Protein AF-0000000074025144 (afdb_homodimer)

Secondary structure (DSSP, 8-state):
-PPP----EEEEEEE-HHHHHHHHHHHHHHT--HHHHHHHHHHTHHHHB-HHHHHHHHHHHHHHHHHHH-/-PPP----EEEEEEE-HHHHHHHHHHHHHHT--HHHHHHHHHHTHHHHB-HHHHHHHHHHHHHHHHHHH-

pLDDT: mean 95.77, std 7.07, range [56.94, 98.88]

Structure (mmCIF, N/CA/C/O backbone):
data_AF-0000000074025144-model_v1
#
loop_
_entity.id
_entity.type
_entity.pdbx_description
1 polymer 'Uncharacterized protein'
#
loop_
_atom_site.group_PDB
_atom_site.id
_atom_site.type_symbol
_atom_site.label_atom_id
_atom_site.label_alt_id
_atom_site.label_comp_id
_atom_site.label_asym_id
_atom_site.label_entity_id
_atom_site.label_seq_id
_atom_site.pdbx_PDB_ins_code
_atom_site.Cartn_x
_atom_site.Cartn_y
_atom_site.Cartn_z
_atom_site.occupancy
_atom_site.B_iso_or_equiv
_atom_site.auth_seq_id
_atom_site.auth_comp_id
_atom_site.auth_asym_id
_atom_site.auth_atom_id
_atom_site.pdbx_PDB_model_num
ATOM 1 N N . MET A 1 1 ? 5.297 -25.484 -3.057 1 56.94 1 MET A N 1
ATOM 2 C CA . MET A 1 1 ? 4.156 -25.234 -3.93 1 56.94 1 MET A CA 1
ATOM 3 C C . MET A 1 1 ? 3.691 -23.781 -3.797 1 56.94 1 MET A C 1
ATOM 5 O O . MET A 1 1 ? 3.76 -23.203 -2.713 1 56.94 1 MET A O 1
ATOM 9 N N . PRO A 1 2 ? 3.635 -23.062 -4.949 1 64.25 2 PRO A N 1
ATOM 10 C CA . PRO A 1 2 ? 3.217 -21.688 -4.746 1 64.25 2 PRO A CA 1
ATOM 11 C C . PRO A 1 2 ? 1.857 -21.562 -4.062 1 64.25 2 PRO A C 1
ATOM 13 O O . PRO A 1 2 ? 0.976 -22.406 -4.289 1 64.25 2 PRO A O 1
ATOM 16 N N . LYS A 1 3 ? 1.768 -20.938 -2.961 1 75.56 3 LYS A N 1
ATOM 17 C CA . LYS A 1 3 ? 0.503 -20.75 -2.254 1 75.56 3 LYS A CA 1
ATOM 18 C C . LYS A 1 3 ? -0.531 -20.078 -3.145 1 75.56 3 LYS A C 1
ATOM 20 O O . LYS A 1 3 ? -0.196 -19.172 -3.922 1 75.56 3 LYS A O 1
ATOM 25 N N . ARG A 1 4 ? -1.705 -20.625 -3.195 1 89.75 4 ARG A N 1
ATOM 26 C CA . ARG A 1 4 ? -2.795 -20.062 -3.984 1 89.75 4 ARG A CA 1
ATOM 27 C C . ARG A 1 4 ? -3.004 -18.578 -3.652 1 89.75 4 ARG A C 1
ATOM 29 O O . ARG A 1 4 ? -2.975 -18.188 -2.482 1 89.75 4 ARG A O 1
ATOM 36 N N . PHE A 1 5 ? -2.98 -17.781 -4.664 1 94.38 5 PHE A N 1
ATOM 37 C CA . PHE A 1 5 ? -3.258 -16.344 -4.539 1 94.38 5 PHE A CA 1
ATOM 38 C C . PHE A 1 5 ? -4.758 -16.094 -4.535 1 94.38 5 PHE A C 1
ATOM 40 O O . PHE A 1 5 ? -5.426 -16.25 -5.559 1 94.38 5 PHE A O 1
ATOM 47 N N . ARG A 1 6 ? -5.297 -15.789 -3.381 1 95.62 6 ARG A N 1
ATOM 48 C CA . ARG A 1 6 ? -6.711 -15.469 -3.219 1 95.62 6 ARG A CA 1
ATOM 49 C C . ARG A 1 6 ? -6.887 -14.156 -2.455 1 95.62 6 ARG A C 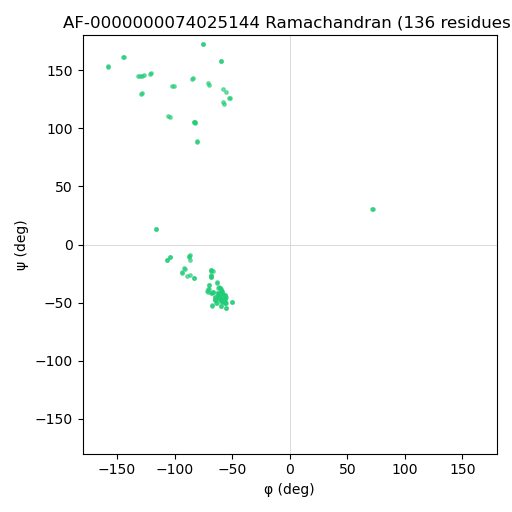1
ATOM 51 O O . ARG A 1 6 ? -6.211 -13.922 -1.452 1 95.62 6 ARG A O 1
ATOM 58 N N . LEU A 1 7 ? -7.641 -13.328 -2.982 1 97.25 7 LEU A N 1
ATOM 59 C CA . LEU A 1 7 ? -8.016 -12.109 -2.281 1 97.25 7 LEU A CA 1
ATOM 60 C C . LEU A 1 7 ? -9.133 -12.375 -1.279 1 97.25 7 LEU A C 1
ATOM 62 O O . LEU A 1 7 ? -10.305 -12.133 -1.576 1 97.25 7 LEU A O 1
ATOM 66 N N . THR A 1 8 ? -8.719 -12.742 -0.023 1 96.88 8 THR A N 1
ATOM 67 C CA . THR A 1 8 ? -9.648 -13.336 0.927 1 96.88 8 THR A CA 1
ATOM 68 C C . THR A 1 8 ? -10.258 -12.266 1.831 1 96.88 8 THR A C 1
ATOM 70 O O . THR A 1 8 ? -11.352 -12.445 2.369 1 96.88 8 THR A O 1
ATOM 73 N N . ARG A 1 9 ? -9.57 -11.297 1.938 1 97.81 9 ARG A N 1
ATOM 74 C CA . ARG A 1 9 ? -10.031 -10.258 2.854 1 97.81 9 ARG A CA 1
ATOM 75 C C . ARG A 1 9 ? -10.609 -9.07 2.09 1 97.81 9 ARG A C 1
ATOM 77 O O . ARG A 1 9 ? -9.875 -8.312 1.454 1 97.81 9 ARG A O 1
ATOM 84 N N . ARG A 1 10 ? -11.93 -8.945 2.203 1 98.19 10 ARG A N 1
ATOM 85 C CA . ARG A 1 10 ? -12.602 -7.789 1.611 1 98.19 10 ARG A CA 1
ATOM 86 C C . ARG A 1 10 ? -12.914 -6.734 2.668 1 98.19 10 ARG A C 1
ATOM 88 O O . ARG A 1 10 ? -13.312 -7.07 3.787 1 98.19 10 ARG A O 1
ATOM 95 N N . PHE A 1 11 ? -12.672 -5.484 2.359 1 97.56 11 PHE A N 1
ATOM 96 C CA . PHE A 1 11 ? -12.945 -4.406 3.307 1 97.56 11 PHE A CA 1
ATOM 97 C C . PHE A 1 11 ? -13.117 -3.08 2.582 1 97.56 11 PHE A C 1
ATOM 99 O O . PHE A 1 11 ? -12.617 -2.902 1.469 1 97.56 11 PHE A O 1
ATOM 106 N N . PRO A 1 12 ? -13.852 -2.223 3.188 1 97.19 12 PRO A N 1
ATOM 107 C CA . PRO A 1 12 ? -13.914 -0.865 2.639 1 97.19 12 PRO A CA 1
ATOM 108 C C . PRO A 1 12 ? -12.602 -0.097 2.83 1 97.19 12 PRO A C 1
ATOM 110 O O . PRO A 1 12 ? -11.977 -0.195 3.887 1 97.19 12 PRO A O 1
ATOM 113 N N . CYS A 1 13 ? -12.219 0.609 1.771 1 97.25 13 CYS A N 1
ATOM 114 C CA . CYS A 1 13 ? -11 1.406 1.817 1 97.25 13 CYS A CA 1
ATOM 115 C C . CYS A 1 13 ? -11.273 2.852 1.423 1 97.25 13 CYS A C 1
ATOM 117 O O . CYS A 1 13 ? -12.203 3.125 0.662 1 97.25 13 CYS A O 1
ATOM 119 N N . ALA A 1 14 ? -10.555 3.688 2.051 1 98.38 14 ALA A N 1
ATOM 120 C CA . ALA A 1 14 ? -10.555 5.094 1.658 1 98.38 14 ALA A CA 1
ATOM 121 C C . ALA A 1 14 ? -9.133 5.633 1.535 1 98.38 14 ALA A C 1
ATOM 123 O O . ALA A 1 14 ? -8.25 5.242 2.301 1 98.38 14 ALA A O 1
ATOM 124 N N . MET A 1 15 ? -8.969 6.562 0.519 1 98.56 15 MET A N 1
ATOM 125 C CA . MET A 1 15 ? -7.684 7.219 0.298 1 98.56 15 MET A CA 1
ATOM 126 C C . MET A 1 15 ? -7.879 8.656 -0.158 1 98.56 15 MET A C 1
ATOM 128 O O . MET A 1 15 ? -8.984 9.055 -0.538 1 98.56 1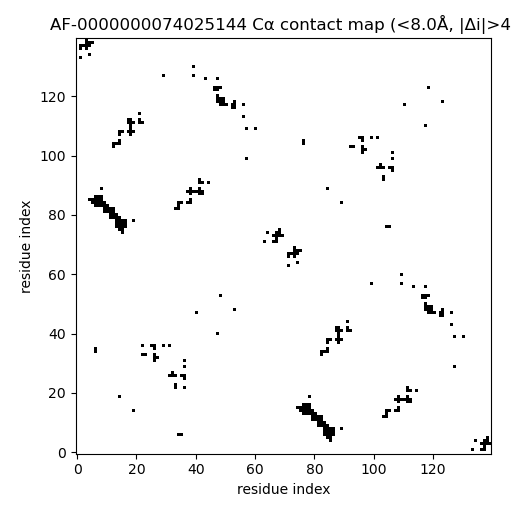5 MET A O 1
ATOM 132 N N . THR A 1 16 ? -6.781 9.398 0.003 1 98.31 16 THR A N 1
ATOM 133 C CA . THR A 1 16 ? -6.77 10.648 -0.75 1 98.31 16 THR A CA 1
ATOM 134 C C . THR A 1 16 ? -6.875 10.375 -2.248 1 98.31 16 THR A C 1
ATOM 136 O O . THR A 1 16 ? -6.535 9.289 -2.713 1 98.31 16 THR A O 1
ATOM 139 N N . GLU A 1 17 ? -7.336 11.438 -2.939 1 97.94 17 GLU A N 1
ATOM 140 C CA . GLU A 1 17 ? -7.418 11.297 -4.391 1 97.94 17 GLU A CA 1
ATOM 141 C C . GLU A 1 17 ? -6.043 11.039 -5 1 97.94 17 GLU A C 1
ATOM 143 O O . GLU A 1 17 ? -5.898 10.195 -5.887 1 97.94 17 GLU A O 1
ATOM 148 N N . ASP A 1 18 ? -5.031 11.734 -4.551 1 97.44 18 ASP A N 1
ATOM 149 C CA . ASP A 1 18 ? -3.676 11.586 -5.074 1 97.44 18 ASP A CA 1
ATOM 150 C C . ASP A 1 18 ? -3.129 10.188 -4.785 1 97.44 18 ASP A C 1
ATOM 152 O O . ASP A 1 18 ? -2.504 9.57 -5.652 1 97.44 18 ASP A O 1
ATOM 156 N N . GLY A 1 19 ? -3.32 9.727 -3.562 1 98.19 19 GLY A N 1
ATOM 157 C CA . GLY A 1 19 ? -2.898 8.375 -3.236 1 98.19 19 GLY A CA 1
ATOM 158 C C . GLY A 1 19 ? -3.551 7.32 -4.109 1 98.19 19 GLY A C 1
ATOM 159 O O . GLY A 1 19 ? -2.877 6.41 -4.602 1 98.19 19 GLY A O 1
ATOM 160 N N . TYR A 1 20 ? -4.812 7.516 -4.324 1 98.62 20 TYR A N 1
ATOM 161 C CA . TYR A 1 20 ? -5.562 6.551 -5.125 1 98.62 20 TYR A CA 1
ATOM 162 C C . TYR A 1 20 ? -5.105 6.578 -6.578 1 98.62 20 TYR A C 1
ATOM 164 O O . TYR A 1 20 ? -4.98 5.527 -7.215 1 98.62 20 TYR A O 1
ATOM 172 N N . ARG A 1 21 ? -4.871 7.762 -7.133 1 98.69 21 ARG A N 1
ATOM 173 C CA . ARG A 1 21 ? -4.383 7.887 -8.5 1 98.69 21 ARG A CA 1
ATOM 174 C C . ARG A 1 21 ? -3.031 7.199 -8.664 1 98.69 21 ARG A C 1
ATOM 176 O O . ARG A 1 21 ? -2.779 6.547 -9.68 1 98.69 21 ARG A O 1
ATOM 183 N N . ARG A 1 22 ? -2.193 7.309 -7.633 1 98.62 22 ARG A N 1
ATOM 184 C CA . ARG A 1 22 ? -0.882 6.672 -7.703 1 98.62 22 ARG A CA 1
ATOM 185 C C . ARG A 1 22 ? -1.006 5.152 -7.605 1 98.62 22 ARG A C 1
ATOM 187 O O . ARG A 1 22 ? -0.268 4.422 -8.266 1 98.62 22 ARG A O 1
ATOM 194 N N . LEU A 1 23 ? -1.909 4.648 -6.711 1 98.75 23 LEU A N 1
ATOM 195 C CA . LEU A 1 23 ? -2.191 3.219 -6.648 1 98.75 23 LEU A CA 1
ATOM 196 C C . LEU A 1 23 ? -2.648 2.697 -8.008 1 98.75 23 LEU A C 1
ATOM 198 O O . LEU A 1 23 ? -2.191 1.644 -8.453 1 98.75 23 LEU A O 1
ATOM 202 N N . LYS A 1 24 ? -3.52 3.461 -8.648 1 98.56 24 LYS A N 1
ATOM 203 C CA . LYS A 1 24 ? -4.031 3.053 -9.953 1 98.56 24 LYS A CA 1
ATOM 204 C C . LYS A 1 24 ? -2.916 3.014 -10.992 1 98.56 24 LYS A C 1
ATOM 206 O O . LYS A 1 24 ? -2.85 2.088 -11.805 1 98.56 24 LYS A O 1
ATOM 211 N N . ARG A 1 25 ? -2.193 3.992 -11.023 1 98.75 25 ARG A N 1
ATOM 212 C CA . ARG A 1 25 ? -1.074 4.039 -11.953 1 98.75 25 ARG A CA 1
ATOM 213 C C . ARG A 1 25 ? -0.126 2.865 -11.734 1 98.75 25 ARG A C 1
ATOM 215 O O . ARG A 1 25 ? 0.271 2.191 -12.688 1 98.75 25 ARG A O 1
ATOM 222 N N . PHE A 1 26 ? 0.264 2.631 -10.422 1 98.75 26 PHE A N 1
ATOM 223 C CA . PHE A 1 26 ? 1.126 1.502 -10.086 1 98.75 26 PHE A CA 1
ATOM 224 C C . PHE A 1 26 ? 0.506 0.191 -10.555 1 98.75 26 PHE A C 1
ATOM 226 O O . PHE A 1 26 ? 1.178 -0.631 -11.18 1 98.75 26 PHE A O 1
ATOM 233 N N . SER A 1 27 ? -0.743 -0.026 -10.234 1 98.69 27 SER A N 1
ATOM 234 C CA . SER A 1 27 ? -1.438 -1.256 -10.602 1 98.69 27 SER A CA 1
ATOM 235 C C . SER A 1 27 ? -1.397 -1.483 -12.109 1 98.69 27 SER A C 1
ATOM 237 O O . SER A 1 27 ? -1.075 -2.582 -12.562 1 98.69 27 SER A O 1
ATOM 239 N N . LYS A 1 28 ? -1.648 -0.464 -12.828 1 98.56 28 LYS A N 1
ATOM 240 C CA . LYS A 1 28 ? -1.669 -0.541 -14.281 1 98.56 28 LYS A CA 1
ATOM 241 C C . LYS A 1 28 ? -0.284 -0.869 -14.836 1 98.56 28 LYS A C 1
ATOM 243 O O . LYS A 1 28 ? -0.14 -1.763 -15.672 1 98.56 28 LYS A O 1
ATOM 248 N N . GLU A 1 29 ? 0.68 -0.193 -14.383 1 98.06 29 GLU A N 1
ATOM 249 C CA . GLU A 1 29 ? 2.051 -0.378 -14.852 1 98.06 29 GLU A CA 1
ATOM 250 C C . GLU A 1 29 ? 2.559 -1.781 -14.531 1 98.06 29 GLU A C 1
ATOM 252 O O . GLU A 1 29 ? 3.338 -2.354 -15.297 1 98.06 29 GLU A O 1
ATOM 257 N N . ALA A 1 30 ? 2.121 -2.32 -13.469 1 98.19 30 ALA A N 1
ATOM 258 C CA . ALA A 1 30 ? 2.568 -3.631 -13.008 1 98.19 30 ALA A CA 1
ATOM 259 C C . ALA A 1 30 ? 1.736 -4.746 -13.633 1 98.19 30 ALA A C 1
ATOM 261 O O . ALA A 1 30 ? 2.061 -5.926 -13.484 1 98.19 30 ALA A O 1
ATOM 262 N N . GLY A 1 31 ? 0.663 -4.441 -14.305 1 97.69 31 GLY A N 1
ATOM 263 C CA . GLY A 1 31 ? -0.242 -5.449 -14.836 1 97.69 31 GLY A CA 1
ATOM 264 C C . GLY A 1 31 ? -1.068 -6.133 -13.766 1 97.69 31 GLY A C 1
ATOM 265 O O . GLY A 1 31 ? -1.32 -7.34 -13.844 1 97.69 31 GLY A O 1
ATOM 266 N N . LEU A 1 32 ? -1.376 -5.473 -12.719 1 98.38 32 LEU A N 1
ATOM 267 C CA . LEU A 1 32 ? -2.105 -5.984 -11.562 1 98.38 32 LEU A CA 1
ATOM 268 C C . LEU A 1 32 ? -3.389 -5.191 -11.336 1 98.38 32 LEU A C 1
ATOM 270 O O . LEU A 1 32 ? -3.465 -4.012 -11.688 1 98.38 32 LEU A O 1
ATOM 274 N N . ASP A 1 33 ? -4.391 -5.883 -10.844 1 97.25 33 ASP A N 1
ATOM 275 C CA . ASP A 1 33 ? -5.469 -5.074 -10.281 1 97.25 33 ASP A CA 1
ATOM 276 C C . ASP A 1 33 ? -5.066 -4.492 -8.93 1 97.25 33 ASP A C 1
ATOM 278 O O . ASP A 1 33 ? -3.99 -4.789 -8.414 1 97.25 33 ASP A O 1
ATOM 282 N N . GLU A 1 34 ? -5.844 -3.633 -8.344 1 97.81 34 GLU A N 1
ATOM 283 C CA . GLU A 1 34 ? -5.488 -2.918 -7.117 1 97.81 34 GLU A CA 1
ATOM 284 C C . GLU A 1 34 ? -5.289 -3.885 -5.953 1 97.81 34 GLU A C 1
ATOM 286 O O . GLU A 1 34 ? -4.402 -3.686 -5.121 1 97.81 34 GLU A O 1
ATOM 291 N N . GLY A 1 35 ? -6.172 -4.891 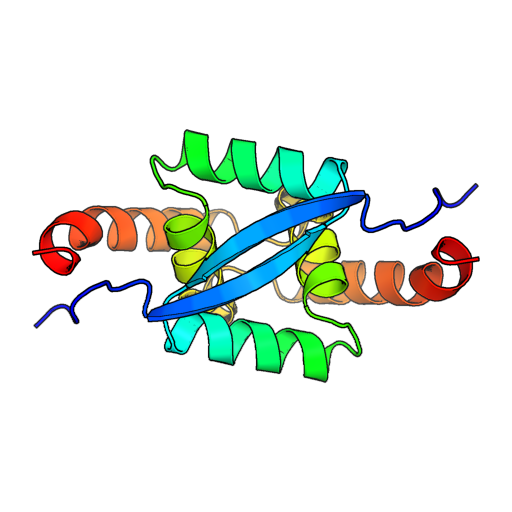-5.836 1 98.06 35 GLY A N 1
ATOM 292 C CA . GLY A 1 35 ? -6.027 -5.883 -4.781 1 98.06 35 GLY A CA 1
ATOM 293 C C . GLY A 1 35 ? -4.727 -6.656 -4.867 1 98.06 35 GLY A C 1
ATOM 294 O O . GLY A 1 35 ? -4.062 -6.883 -3.854 1 98.06 35 GLY A O 1
ATOM 295 N N . GLU A 1 36 ? -4.422 -7.098 -6.098 1 98.56 36 GLU A N 1
ATOM 296 C CA . GLU A 1 36 ? -3.152 -7.773 -6.34 1 98.56 36 GLU A CA 1
ATOM 297 C C . GLU A 1 36 ? -1.973 -6.859 -6.023 1 98.56 36 GLU A C 1
ATOM 299 O O . GLU A 1 36 ? -0.987 -7.293 -5.422 1 98.56 36 GLU A O 1
ATOM 304 N N . ALA A 1 37 ? -2.008 -5.648 -6.406 1 98.69 37 ALA A N 1
ATOM 305 C CA . ALA A 1 37 ? -0.95 -4.668 -6.176 1 98.69 37 ALA A CA 1
ATOM 306 C C . ALA A 1 37 ? -0.729 -4.438 -4.684 1 98.69 37 ALA A C 1
ATOM 308 O O . ALA A 1 37 ? 0.41 -4.434 -4.215 1 98.69 37 ALA A O 1
ATOM 309 N N . LEU A 1 38 ? -1.842 -4.266 -3.986 1 98.81 38 LEU A N 1
ATOM 310 C CA . LEU A 1 38 ? -1.741 -4.062 -2.545 1 98.81 38 LEU A CA 1
ATOM 311 C C . LEU A 1 38 ? -1.229 -5.32 -1.853 1 98.81 38 LEU A C 1
ATOM 313 O O . LEU A 1 38 ? -0.421 -5.238 -0.924 1 98.81 38 LEU A O 1
ATOM 317 N N . SER A 1 39 ? -1.703 -6.484 -2.268 1 98.75 39 SER A N 1
ATOM 318 C CA . SER A 1 39 ? -1.231 -7.742 -1.689 1 98.75 39 SER A CA 1
ATOM 319 C C . SER A 1 39 ? 0.261 -7.934 -1.935 1 98.75 39 SER A C 1
ATOM 321 O O . SER A 1 39 ? 0.998 -8.336 -1.029 1 98.75 39 SER A O 1
ATOM 323 N N . PHE A 1 40 ? 0.7 -7.652 -3.174 1 98.81 40 PHE A N 1
ATOM 324 C CA . PHE A 1 40 ? 2.121 -7.711 -3.49 1 98.81 40 PHE A CA 1
ATOM 325 C C . PHE A 1 40 ? 2.924 -6.816 -2.553 1 98.81 40 PHE A C 1
ATOM 327 O O . PHE A 1 40 ? 3.889 -7.266 -1.931 1 98.81 40 PHE A O 1
ATOM 33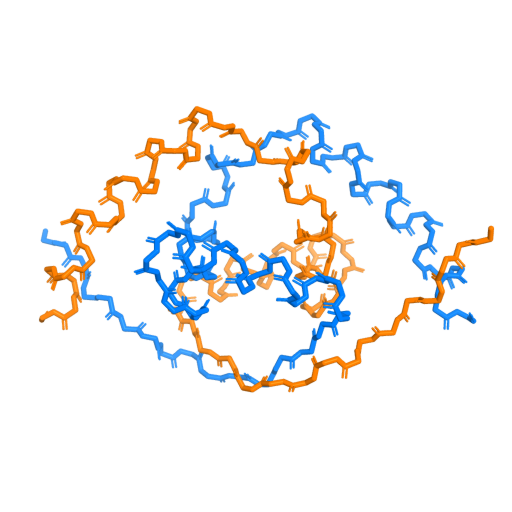4 N N . LEU A 1 41 ? 2.572 -5.504 -2.463 1 98.81 41 LEU A N 1
ATOM 335 C CA . LEU A 1 41 ? 3.326 -4.535 -1.675 1 98.81 41 LEU A CA 1
ATOM 336 C C . LEU A 1 41 ? 3.449 -4.992 -0.225 1 98.81 41 LEU A C 1
ATOM 338 O O . LEU A 1 41 ? 4.547 -5.004 0.336 1 98.81 41 LEU A O 1
ATOM 342 N N . PHE A 1 42 ? 2.387 -5.418 0.378 1 98.75 42 PHE A N 1
ATOM 343 C CA . PHE A 1 42 ? 2.393 -5.656 1.817 1 98.75 42 PHE A CA 1
ATOM 344 C C . PHE A 1 42 ? 2.967 -7.027 2.139 1 98.75 42 PHE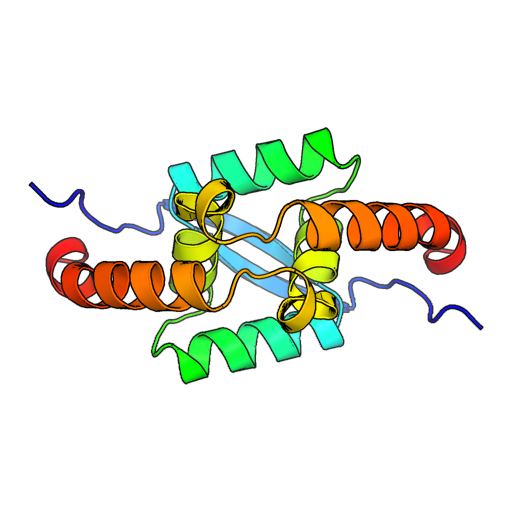 A C 1
ATOM 346 O O . PHE A 1 42 ? 3.566 -7.223 3.197 1 98.75 42 PHE A O 1
ATOM 353 N N . GLU A 1 43 ? 2.811 -7.992 1.205 1 98.31 43 GLU A N 1
ATOM 354 C CA . GLU A 1 43 ? 3.477 -9.273 1.431 1 98.31 43 GLU A CA 1
ATOM 355 C C . GLU A 1 43 ? 4.992 -9.133 1.335 1 98.31 43 GLU A C 1
ATOM 357 O O . GLU A 1 43 ? 5.734 -9.969 1.854 1 98.31 43 GLU A O 1
ATOM 362 N N . ASN A 1 44 ? 5.441 -8.109 0.668 1 98.5 44 ASN A N 1
ATOM 363 C CA . ASN A 1 44 ? 6.867 -7.891 0.451 1 98.5 44 ASN A CA 1
ATOM 364 C C . ASN A 1 44 ? 7.344 -6.605 1.121 1 98.5 44 ASN A C 1
ATOM 366 O O . ASN A 1 44 ? 8.422 -6.098 0.808 1 98.5 44 ASN A O 1
ATOM 370 N N . PHE A 1 45 ? 6.617 -6.047 1.947 1 98.44 45 PHE A N 1
ATOM 371 C CA . PHE A 1 45 ? 6.789 -4.699 2.479 1 98.44 45 PHE A CA 1
ATOM 372 C C . PHE A 1 45 ? 8.211 -4.488 2.977 1 98.44 45 PHE A C 1
ATOM 374 O O . PHE A 1 45 ? 8.883 -3.539 2.564 1 98.44 45 PHE A O 1
ATOM 381 N N . ASP A 1 46 ? 8.766 -5.383 3.789 1 97.31 46 ASP A N 1
ATOM 382 C CA . ASP A 1 46 ? 10.055 -5.207 4.453 1 97.31 46 ASP A CA 1
ATOM 383 C C . ASP A 1 46 ? 11.203 -5.223 3.447 1 97.31 46 ASP A C 1
ATOM 385 O O . ASP A 1 46 ? 12.258 -4.633 3.688 1 97.31 46 ASP A O 1
ATOM 389 N N . SER A 1 47 ? 10.969 -5.902 2.326 1 97.69 47 SER A N 1
ATOM 390 C CA . SER A 1 47 ? 12.047 -6.055 1.356 1 97.69 47 SER A CA 1
ATOM 391 C C . SER A 1 47 ? 12.023 -4.938 0.318 1 97.69 47 SER A C 1
ATOM 393 O O . SER A 1 47 ? 13.047 -4.617 -0.288 1 97.69 47 SER A O 1
ATOM 395 N N . VAL A 1 48 ? 10.867 -4.281 0.165 1 98.25 48 VAL A N 1
ATOM 396 C CA . VAL A 1 48 ? 10.758 -3.4 -0.993 1 98.25 48 VAL A CA 1
ATOM 397 C C . VAL A 1 48 ? 10.828 -1.942 -0.542 1 98.25 48 VAL A C 1
ATOM 399 O O . VAL A 1 48 ? 11.008 -1.04 -1.362 1 98.25 48 VAL A O 1
ATOM 402 N N . ILE A 1 49 ? 10.695 -1.707 0.697 1 98.5 49 ILE A N 1
ATOM 403 C CA . ILE A 1 49 ? 10.773 -0.332 1.178 1 98.5 49 ILE A CA 1
ATOM 404 C C . ILE A 1 49 ? 12.234 0.062 1.395 1 98.5 49 ILE A C 1
ATOM 406 O O . ILE A 1 49 ? 13.047 -0.764 1.806 1 98.5 49 ILE A O 1
ATOM 410 N N . ASP A 1 50 ? 12.578 1.28 1.108 1 98.25 50 ASP A N 1
ATOM 411 C CA . ASP A 1 50 ? 13.82 1.903 1.552 1 98.25 50 ASP A CA 1
ATOM 412 C C . ASP A 1 50 ? 13.688 2.449 2.971 1 98.25 50 ASP A C 1
ATOM 414 O O . ASP A 1 50 ? 13.109 3.518 3.178 1 98.25 50 ASP A O 1
ATOM 418 N N . GLU A 1 51 ? 14.273 1.773 3.895 1 96.69 51 GLU A N 1
ATOM 419 C CA . GLU A 1 51 ? 14.031 2.031 5.312 1 96.69 51 GLU A CA 1
ATOM 420 C C . GLU A 1 51 ? 14.375 3.473 5.676 1 96.69 51 GLU A C 1
ATOM 422 O O . GLU A 1 51 ? 13.68 4.098 6.477 1 96.69 51 GLU A O 1
ATOM 427 N N . ASP A 1 52 ? 15.461 4.012 5.141 1 96.62 52 ASP A N 1
ATOM 428 C CA . ASP A 1 52 ? 15.883 5.363 5.5 1 96.62 52 ASP A CA 1
ATOM 429 C C . ASP A 1 52 ? 14.883 6.402 4.988 1 96.62 52 ASP A C 1
ATOM 431 O O . ASP A 1 52 ? 14.375 7.219 5.758 1 96.62 52 ASP A O 1
ATOM 435 N N . THR A 1 53 ? 14.586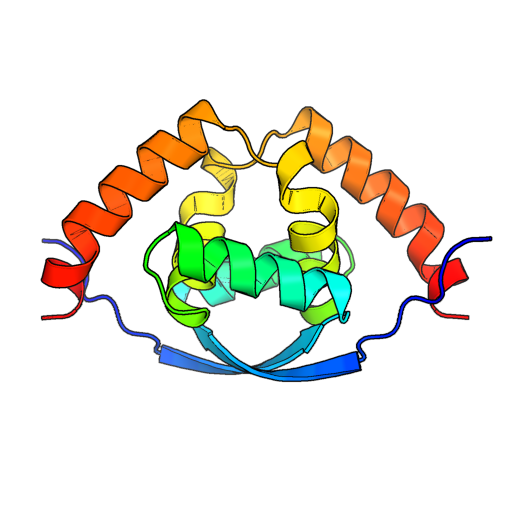 6.34 3.719 1 98.19 53 THR A N 1
ATOM 436 C CA . THR A 1 53 ? 13.664 7.32 3.148 1 98.19 53 THR A CA 1
ATOM 437 C C . THR A 1 53 ? 12.242 7.086 3.656 1 98.19 53 THR A C 1
ATOM 439 O O . THR A 1 53 ? 11.5 8.039 3.893 1 98.19 53 THR A O 1
ATOM 442 N N . PHE A 1 54 ? 11.898 5.863 3.85 1 98.38 54 PHE A N 1
ATOM 443 C CA . PHE A 1 54 ? 10.586 5.523 4.383 1 98.38 54 PHE A CA 1
ATOM 444 C C . PHE A 1 54 ? 10.383 6.145 5.762 1 98.38 54 PHE A C 1
ATOM 446 O O . PHE A 1 54 ? 9.398 6.855 5.988 1 98.38 54 PHE A O 1
ATOM 453 N N . GLY A 1 55 ? 11.344 5.875 6.645 1 98.12 55 GLY A N 1
ATOM 454 C CA . GLY A 1 55 ? 11.242 6.434 7.98 1 98.12 55 GLY A CA 1
ATOM 455 C C . GLY A 1 55 ? 11.195 7.949 7.992 1 98.12 55 GLY A C 1
ATOM 456 O O . GLY A 1 55 ? 10.398 8.547 8.719 1 98.12 55 GLY A O 1
ATOM 457 N N . HIS A 1 56 ? 12.117 8.531 7.227 1 98.56 56 HIS A N 1
ATOM 458 C CA . HIS A 1 56 ? 12.195 9.984 7.156 1 98.56 56 HIS A CA 1
ATOM 459 C C . HIS A 1 56 ? 10.883 10.578 6.66 1 98.56 56 HIS A C 1
ATOM 461 O O . HIS A 1 56 ? 10.344 11.508 7.273 1 98.56 56 HIS A O 1
ATOM 467 N N . ARG A 1 57 ? 10.273 10.047 5.582 1 98.38 57 ARG A N 1
ATOM 468 C CA . ARG A 1 57 ? 9.047 10.586 5.008 1 98.38 57 ARG A CA 1
ATOM 469 C C . ARG A 1 57 ? 7.859 10.336 5.926 1 98.38 57 ARG A C 1
ATOM 471 O O . ARG A 1 57 ? 6.941 11.156 5.996 1 98.38 57 ARG A O 1
ATOM 478 N N . LEU A 1 58 ? 7.844 9.156 6.562 1 98.44 58 LEU A N 1
ATOM 479 C CA . LEU A 1 58 ? 6.762 8.867 7.5 1 98.44 58 LEU A CA 1
ATOM 480 C C . LEU A 1 58 ? 6.754 9.867 8.648 1 98.44 58 LEU A C 1
ATOM 482 O O . LEU A 1 58 ? 5.688 10.32 9.078 1 98.44 58 LEU A O 1
ATOM 486 N N . ARG A 1 59 ? 7.91 10.211 9.18 1 97.94 59 ARG A N 1
ATOM 487 C CA . ARG A 1 59 ? 8.016 11.203 10.25 1 97.94 59 ARG A CA 1
ATOM 488 C C . ARG A 1 59 ? 7.457 12.547 9.805 1 97.94 59 ARG A C 1
ATOM 490 O O . ARG A 1 59 ? 6.707 13.188 10.547 1 97.94 59 ARG A O 1
ATOM 497 N N . ILE A 1 60 ? 7.836 13 8.656 1 97.38 60 ILE A N 1
ATOM 498 C CA . ILE A 1 60 ? 7.332 14.25 8.102 1 97.38 60 ILE A CA 1
ATOM 499 C C . ILE A 1 60 ? 5.816 14.18 7.953 1 97.38 60 ILE A C 1
ATOM 501 O O . ILE A 1 60 ? 5.098 15.094 8.367 1 97.38 60 ILE A O 1
ATOM 505 N N . PHE A 1 61 ? 5.289 13.148 7.383 1 97.81 61 PHE A N 1
ATOM 506 C CA . PHE A 1 61 ? 3.857 12.953 7.188 1 97.81 61 PHE A CA 1
ATOM 507 C C . PHE A 1 61 ? 3.111 13.039 8.516 1 97.81 61 PHE A C 1
ATOM 509 O O . PHE A 1 61 ? 2.096 13.727 8.617 1 97.81 61 PHE A O 1
ATOM 516 N N . ASN A 1 62 ? 3.629 12.266 9.477 1 97.19 62 ASN A N 1
ATOM 517 C CA . ASN A 1 62 ? 2.975 12.227 10.781 1 97.19 62 ASN A CA 1
ATOM 518 C C . ASN A 1 62 ? 2.967 13.602 11.445 1 97.19 62 ASN A C 1
ATOM 520 O O . ASN A 1 62 ? 2.014 13.961 12.141 1 97.19 62 ASN A O 1
ATOM 524 N N . SER A 1 63 ? 4.059 14.328 11.242 1 95.88 63 SER A N 1
ATOM 525 C CA . SER A 1 63 ? 4.172 15.641 11.867 1 95.88 63 SER A CA 1
ATOM 526 C C . SER A 1 63 ? 3.17 16.625 11.266 1 95.88 63 SER A C 1
ATOM 528 O O . SER A 1 63 ? 2.748 17.578 11.93 1 95.88 63 SER A O 1
ATOM 530 N N . GLU A 1 64 ? 2.752 16.328 10.086 1 95.44 64 GLU A N 1
ATOM 531 C CA . GLU A 1 64 ? 1.877 17.25 9.367 1 95.44 64 GLU A CA 1
ATOM 532 C C . GLU A 1 64 ? 0.431 16.75 9.383 1 95.44 64 GLU A C 1
ATOM 534 O O . GLU A 1 64 ? -0.49 17.516 9.086 1 95.44 64 GLU A O 1
ATOM 539 N N . LEU A 1 65 ? 0.177 15.57 9.789 1 94.94 65 LEU A N 1
ATOM 540 C CA . LEU A 1 65 ? -1.107 14.906 9.609 1 94.94 65 LEU A CA 1
ATOM 541 C C . LEU A 1 65 ? -2.213 15.641 10.359 1 94.94 65 LEU A C 1
ATOM 543 O O . LEU A 1 65 ? -3.277 15.914 9.797 1 94.94 65 LEU A O 1
ATOM 547 N N . GLU A 1 66 ? -1.884 15.898 11.68 1 89.88 66 GLU A N 1
ATOM 548 C CA . GLU A 1 66 ? -2.896 16.578 12.484 1 89.88 66 GLU A CA 1
ATOM 549 C C . GLU A 1 66 ? -3.25 17.938 11.891 1 89.88 66 GLU A C 1
ATOM 551 O O . GLU A 1 66 ? -4.418 18.328 11.875 1 89.88 66 GLU A O 1
ATOM 556 N N . ALA A 1 67 ? -2.248 18.625 11.383 1 90.81 67 ALA A N 1
ATOM 557 C CA . ALA A 1 67 ? -2.477 19.922 10.766 1 90.81 67 ALA A CA 1
ATOM 558 C C . ALA A 1 67 ? -3.26 19.781 9.461 1 90.81 67 ALA A C 1
ATOM 560 O O . ALA A 1 67 ? -4.051 20.672 9.109 1 90.81 67 ALA A O 1
ATOM 561 N N . ARG A 1 68 ? -3.121 18.672 8.828 1 92.38 68 ARG A N 1
ATOM 562 C CA . ARG A 1 68 ? -3.785 18.438 7.547 1 92.38 68 ARG A CA 1
ATOM 563 C C . ARG A 1 68 ? -5.195 17.891 7.75 1 92.38 68 ARG A C 1
ATOM 565 O O . ARG A 1 68 ? -6 17.875 6.816 1 92.38 68 ARG A O 1
ATOM 572 N N . LYS A 1 69 ? -5.449 17.5 8.852 1 89.94 69 LYS A N 1
ATOM 573 C CA . LYS A 1 69 ? -6.797 17.016 9.133 1 89.94 69 LYS A CA 1
ATOM 574 C C . LYS A 1 69 ? -7.727 18.156 9.531 1 89.94 69 LYS A C 1
ATOM 576 O O . LYS A 1 69 ? -8.953 18.016 9.492 1 89.94 69 LYS A O 1
ATOM 581 N N . LYS A 1 70 ? -7.152 19.203 10.078 1 82.62 70 LYS A N 1
ATOM 582 C CA . LYS A 1 70 ? -7.914 20.375 10.516 1 82.62 70 LYS A CA 1
ATOM 583 C C . LYS A 1 70 ? -8.32 21.234 9.328 1 82.62 70 LYS A C 1
ATOM 585 O O . LYS A 1 70 ? -7.609 21.281 8.32 1 82.62 70 LYS A O 1
ATOM 590 N N . MET B 1 1 ? 0.99 26.016 2.371 1 57.72 1 MET B N 1
ATOM 591 C CA . MET B 1 1 ? -0.015 25.562 3.328 1 57.72 1 MET B CA 1
ATOM 592 C C . MET B 1 1 ? -0.236 24.062 3.215 1 57.72 1 MET B C 1
ATOM 594 O O . MET B 1 1 ? -0.146 23.484 2.125 1 57.72 1 MET B O 1
ATOM 598 N N . PRO B 1 2 ? -0.09 23.344 4.32 1 64.75 2 PRO B N 1
ATOM 599 C CA . PRO B 1 2 ? -0.292 21.891 4.141 1 64.75 2 PRO B CA 1
ATOM 600 C C . PRO B 1 2 ? -1.671 21.562 3.576 1 64.75 2 PRO B C 1
ATOM 602 O O . PRO B 1 2 ? -2.652 22.234 3.893 1 64.75 2 PRO B O 1
ATOM 605 N N . LYS B 1 3 ? -1.719 20.906 2.484 1 75.75 3 LYS B N 1
ATOM 606 C CA . LYS B 1 3 ? -2.992 20.531 1.882 1 75.75 3 LYS B CA 1
ATOM 607 C C . LYS B 1 3 ? -3.824 19.688 2.844 1 75.75 3 LYS B C 1
ATOM 609 O O . LYS B 1 3 ? -3.283 18.875 3.59 1 75.75 3 LYS B O 1
ATOM 614 N N . ARG B 1 4 ? -5.078 20.016 2.973 1 89.62 4 ARG B N 1
ATOM 615 C CA . ARG B 1 4 ? -5.992 19.281 3.836 1 89.62 4 ARG B CA 1
ATOM 616 C C . ARG B 1 4 ? -5.961 17.797 3.514 1 89.62 4 ARG B C 1
ATOM 618 O O . ARG B 1 4 ? -5.941 17.406 2.344 1 89.62 4 ARG B O 1
ATOM 625 N N . PHE B 1 5 ? -5.719 17 4.508 1 94.38 5 PHE B N 1
ATOM 626 C CA . PHE B 1 5 ? -5.746 15.555 4.395 1 94.38 5 PHE B CA 1
ATOM 627 C C . PHE B 1 5 ? -7.172 15.031 4.508 1 94.38 5 PHE B C 1
ATOM 629 O O . PHE B 1 5 ? -7.77 15.062 5.59 1 94.38 5 PHE B O 1
ATOM 636 N N . ARG B 1 6 ? -7.738 14.641 3.4 1 95.69 6 ARG B N 1
ATOM 637 C CA . ARG B 1 6 ? -9.078 14.062 3.35 1 95.69 6 ARG B CA 1
ATOM 638 C C . ARG B 1 6 ? -9.078 12.742 2.586 1 95.69 6 ARG B C 1
ATOM 640 O O . ARG B 1 6 ? -8.453 12.633 1.529 1 95.69 6 ARG B O 1
ATOM 647 N N . LEU B 1 7 ? -9.641 11.789 3.158 1 97.31 7 LEU B N 1
ATOM 648 C CA . LEU B 1 7 ? -9.836 10.516 2.473 1 97.31 7 LEU B CA 1
ATOM 649 C C . LEU B 1 7 ? -11.055 10.578 1.554 1 97.31 7 LEU B C 1
ATOM 651 O O . LEU B 1 7 ? -12.141 10.125 1.923 1 97.31 7 LEU B O 1
ATOM 655 N N . THR B 1 8 ? -10.805 11.023 0.269 1 96.88 8 THR B N 1
ATOM 656 C CA . THR B 1 8 ? -11.891 11.445 -0.606 1 96.88 8 THR B CA 1
ATOM 657 C C . THR B 1 8 ? -12.359 10.281 -1.478 1 96.88 8 THR B C 1
ATOM 659 O O . THR B 1 8 ? -13.5 10.273 -1.955 1 96.88 8 THR B O 1
ATOM 662 N N . ARG B 1 9 ? -11.516 9.438 -1.62 1 97.75 9 ARG B N 1
ATOM 663 C CA . ARG B 1 9 ? -11.852 8.328 -2.508 1 97.75 9 ARG B CA 1
ATOM 664 C C . ARG B 1 9 ? -12.148 7.066 -1.712 1 97.75 9 ARG B C 1
ATOM 666 O O . ARG B 1 9 ? -11.25 6.457 -1.132 1 97.75 9 ARG B O 1
ATOM 673 N N . ARG B 1 10 ? -13.445 6.695 -1.741 1 98.19 10 ARG B N 1
ATOM 674 C CA . ARG B 1 10 ? -13.852 5.449 -1.104 1 98.19 10 ARG B CA 1
ATOM 675 C C . ARG B 1 10 ? -14.07 4.348 -2.141 1 98.19 10 ARG B C 1
ATOM 677 O O . ARG B 1 10 ? -14.602 4.605 -3.221 1 98.19 10 ARG B O 1
ATOM 684 N N . PHE B 1 11 ? -13.594 3.164 -1.864 1 97.5 11 PHE B N 1
ATOM 685 C CA . PHE B 1 11 ? -13.75 2.051 -2.795 1 97.5 11 PHE B CA 1
ATOM 686 C C . PHE B 1 11 ? -13.633 0.717 -2.068 1 97.5 11 PHE B C 1
ATOM 688 O O . PHE B 1 11 ? -13.008 0.633 -1.01 1 97.5 11 PHE B O 1
ATOM 695 N N . PRO B 1 12 ? -14.25 -0.26 -2.602 1 97.19 12 PRO B N 1
ATOM 696 C CA . PRO B 1 12 ? -14.031 -1.602 -2.057 1 97.19 12 PRO B CA 1
ATOM 697 C C . PRO B 1 12 ? -12.641 -2.143 -2.371 1 97.19 12 PRO B C 1
ATOM 699 O O . PRO B 1 12 ? -12.125 -1.939 -3.477 1 97.19 12 PRO B O 1
ATOM 702 N N . CYS B 1 13 ? -12.055 -2.787 -1.362 1 97.25 13 CYS B N 1
ATOM 703 C CA . CYS B 1 13 ? -10.727 -3.367 -1.529 1 97.25 13 CYS B CA 1
ATOM 704 C C . CYS B 1 13 ? -10.711 -4.828 -1.092 1 97.25 13 CYS B C 1
ATOM 706 O O . CYS B 1 13 ? -11.5 -5.234 -0.238 1 97.25 13 CYS B O 1
ATOM 708 N N . ALA B 1 14 ? -9.93 -5.551 -1.794 1 98.38 14 ALA B N 1
ATOM 709 C CA . ALA B 1 14 ? -9.648 -6.922 -1.383 1 98.38 14 ALA B CA 1
ATOM 710 C C . ALA B 1 14 ? -8.141 -7.195 -1.377 1 98.38 14 ALA B C 1
ATOM 712 O O . ALA B 1 14 ? -7.41 -6.684 -2.225 1 98.38 14 ALA B O 1
ATOM 713 N N . MET B 1 15 ? -7.734 -8.055 -0.367 1 98.56 15 MET B N 1
ATOM 714 C CA . MET B 1 15 ? -6.336 -8.461 -0.252 1 98.56 15 MET B CA 1
ATOM 715 C C . MET B 1 15 ? -6.23 -9.906 0.213 1 98.56 15 MET B C 1
ATOM 717 O O . MET B 1 15 ? -7.211 -10.484 0.681 1 98.56 15 MET B O 1
ATOM 721 N N . THR B 1 16 ? -5.043 -10.43 -0.034 1 98.31 16 THR B N 1
ATOM 722 C CA . THR B 1 16 ? -4.746 -11.648 0.707 1 98.31 16 THR B CA 1
ATOM 723 C C . THR B 1 16 ? -4.785 -11.391 2.211 1 98.31 16 THR B C 1
ATOM 725 O O . THR B 1 16 ? -4.613 -10.258 2.656 1 98.31 16 THR B O 1
ATOM 728 N N . GLU B 1 17 ? -4.996 -12.523 2.928 1 98 17 GLU B N 1
ATOM 729 C CA . GLU B 1 17 ? -4.992 -12.391 4.383 1 98 17 GLU B CA 1
ATOM 730 C C . GLU B 1 17 ? -3.643 -11.891 4.887 1 98 17 GLU B C 1
ATOM 732 O O . GLU B 1 17 ? -3.584 -11.023 5.762 1 98 17 GLU B O 1
ATOM 737 N N . ASP B 1 18 ? -2.559 -12.391 4.359 1 97.5 18 ASP B N 1
ATOM 738 C CA . ASP B 1 18 ? -1.217 -12 4.781 1 97.5 18 ASP B CA 1
ATOM 739 C C . ASP B 1 18 ? -0.947 -10.531 4.461 1 97.5 18 ASP B C 1
ATOM 741 O O . ASP B 1 18 ? -0.383 -9.805 5.285 1 97.5 18 ASP B O 1
ATOM 745 N N . GLY B 1 19 ? -1.311 -10.117 3.256 1 98.19 19 GLY B N 1
ATOM 746 C CA . GLY B 1 19 ? -1.159 -8.711 2.908 1 98.19 19 GLY B CA 1
ATOM 747 C C . GLY B 1 19 ? -1.923 -7.781 3.832 1 98.19 19 GLY B C 1
ATOM 748 O O . GLY B 1 19 ? -1.388 -6.766 4.281 1 98.19 19 GLY B O 1
ATOM 749 N N . TYR B 1 20 ? -3.113 -8.203 4.145 1 98.62 20 TYR B N 1
ATOM 750 C CA . TYR B 1 20 ? -3.963 -7.379 5 1 98.62 20 TYR B CA 1
ATOM 751 C C . TYR B 1 20 ? -3.406 -7.312 6.418 1 98.62 20 TYR B C 1
ATOM 753 O O . TYR B 1 20 ? -3.422 -6.25 7.047 1 98.62 20 TYR B O 1
ATOM 761 N N . ARG B 1 21 ? -2.922 -8.422 6.949 1 98.75 21 ARG B N 1
ATOM 762 C CA . ARG B 1 21 ? -2.322 -8.445 8.281 1 98.75 21 ARG B CA 1
ATOM 763 C C . ARG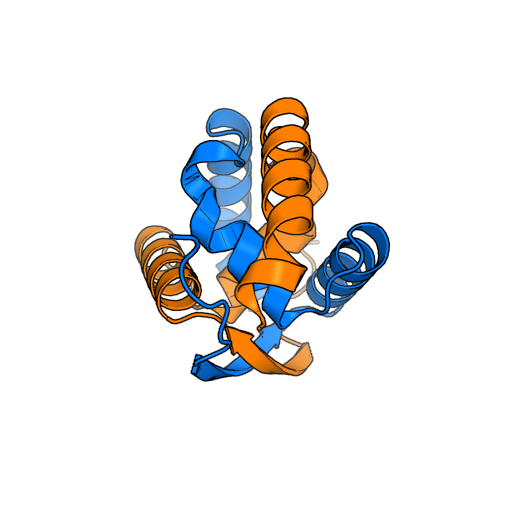 B 1 21 ? -1.104 -7.531 8.352 1 98.75 21 ARG B C 1
ATOM 765 O O . ARG B 1 21 ? -0.9 -6.84 9.352 1 98.75 21 ARG B O 1
ATOM 772 N N . ARG B 1 22 ? -0.341 -7.512 7.246 1 98.62 22 ARG B N 1
ATOM 773 C CA . ARG B 1 22 ? 0.841 -6.656 7.23 1 98.62 22 ARG B CA 1
ATOM 774 C C . ARG B 1 22 ? 0.451 -5.184 7.145 1 98.62 22 ARG B C 1
ATOM 776 O O . ARG B 1 22 ? 1.098 -4.328 7.754 1 98.62 22 ARG B O 1
ATOM 783 N N . LEU B 1 23 ? -0.587 -4.848 6.324 1 98.75 23 LEU B N 1
ATOM 784 C CA . LEU B 1 23 ? -1.118 -3.488 6.293 1 98.75 23 LEU B CA 1
ATOM 785 C C . LEU B 1 23 ? -1.558 -3.045 7.684 1 98.75 23 LEU B C 1
ATOM 787 O O . LEU B 1 23 ? -1.258 -1.927 8.109 1 98.75 23 LEU B O 1
ATOM 791 N N . LYS B 1 24 ? -2.23 -3.949 8.391 1 98.62 24 LYS B N 1
ATOM 792 C CA . LYS B 1 24 ? -2.709 -3.629 9.734 1 98.62 24 LYS B CA 1
ATOM 793 C C . LYS B 1 24 ? -1.543 -3.391 10.688 1 98.62 24 LYS B C 1
ATOM 795 O O . LYS B 1 24 ? -1.579 -2.465 11.5 1 98.62 24 LYS B O 1
ATOM 800 N N . ARG B 1 25 ? -0.657 -4.215 10.648 1 98.75 25 ARG B N 1
ATOM 801 C CA . ARG B 1 25 ? 0.52 -4.062 11.492 1 98.75 25 ARG B CA 1
ATOM 802 C C . ARG B 1 25 ? 1.23 -2.742 11.211 1 98.75 25 ARG B C 1
ATOM 804 O O . ARG B 1 25 ? 1.576 -2.004 12.133 1 98.75 25 ARG B O 1
ATOM 811 N N . PHE B 1 26 ? 1.473 -2.459 9.875 1 98.75 26 PHE B N 1
ATOM 812 C CA . PHE B 1 26 ? 2.098 -1.198 9.492 1 98.75 26 PHE B CA 1
ATOM 813 C C . PHE B 1 26 ? 1.296 -0.014 10.016 1 98.75 26 PHE B C 1
ATOM 815 O O . PHE B 1 26 ? 1.861 0.915 10.594 1 98.75 26 PHE B O 1
ATOM 822 N N . SER B 1 27 ? -0.001 -0.011 9.773 1 98.69 27 SER B N 1
ATOM 823 C CA . SER B 1 27 ? -0.868 1.079 10.211 1 98.69 27 SER B CA 1
ATOM 824 C C . SER B 1 27 ? -0.751 1.315 11.711 1 98.69 27 SER B C 1
ATOM 826 O O . SER B 1 27 ? -0.59 2.455 12.156 1 98.69 27 SER B O 1
ATOM 828 N N . LYS B 1 28 ? -0.764 0.274 12.453 1 98.56 28 LYS B N 1
ATOM 829 C CA . LYS B 1 28 ? -0.686 0.353 13.906 1 98.56 28 LYS B CA 1
ATOM 830 C C . LYS B 1 28 ? 0.66 0.917 14.352 1 98.56 28 LYS B C 1
ATOM 832 O O . LYS B 1 28 ? 0.711 1.83 15.18 1 98.56 28 LYS B O 1
ATOM 837 N N . GLU B 1 29 ? 1.69 0.42 13.812 1 98 29 GLU B N 1
ATOM 838 C CA . GLU B 1 29 ? 3.041 0.841 14.172 1 98 29 GLU B CA 1
ATOM 839 C C . GLU B 1 29 ? 3.27 2.311 13.836 1 98 29 GLU B C 1
ATOM 841 O O . GLU B 1 29 ? 3.998 3.012 14.539 1 98 29 GLU B O 1
ATOM 846 N N . ALA B 1 30 ? 2.666 2.76 12.812 1 98.19 30 ALA B N 1
ATOM 847 C CA . ALA B 1 30 ? 2.842 4.125 12.328 1 98.19 30 ALA B CA 1
ATOM 848 C C . ALA B 1 30 ? 1.88 5.082 13.023 1 98.19 30 ALA B C 1
ATOM 850 O O . ALA B 1 30 ? 1.986 6.301 12.867 1 98.19 30 ALA B O 1
ATOM 851 N N . GLY B 1 31 ? 0.928 4.59 13.781 1 97.69 31 GLY B N 1
ATOM 852 C CA . GLY B 1 31 ? -0.095 5.426 14.383 1 97.69 31 GLY B CA 1
ATOM 853 C C . GLY B 1 31 ? -1.102 5.957 13.383 1 97.69 31 GLY B C 1
ATOM 854 O O . GLY B 1 31 ? -1.548 7.102 13.492 1 97.69 31 GLY B O 1
ATOM 855 N N . LEU B 1 32 ? -1.37 5.246 12.359 1 98.38 32 LEU B N 1
ATOM 856 C CA . LEU B 1 32 ? -2.258 5.621 11.258 1 98.38 32 LEU B CA 1
ATOM 857 C C . LEU B 1 32 ? -3.398 4.617 11.117 1 98.38 32 LEU B C 1
ATOM 859 O O . LEU B 1 32 ? -3.244 3.443 11.461 1 98.38 32 LEU B O 1
ATOM 863 N N . ASP B 1 33 ? -4.543 5.133 10.703 1 97.31 33 ASP B N 1
ATOM 864 C CA . ASP B 1 33 ? -5.504 4.148 10.211 1 97.31 33 ASP B CA 1
ATOM 865 C C . ASP B 1 33 ? -5.109 3.635 8.828 1 97.31 33 ASP B C 1
ATOM 867 O O . ASP B 1 33 ? -4.141 4.113 8.242 1 97.31 33 ASP B O 1
ATOM 871 N N . GLU B 1 34 ? -5.766 2.648 8.312 1 97.88 34 GLU B N 1
ATOM 872 C CA . GLU B 1 34 ? -5.379 1.999 7.059 1 97.88 34 GLU B CA 1
ATOM 873 C C . GLU B 1 34 ? -5.438 2.977 5.891 1 97.88 34 GLU B C 1
ATOM 875 O O . GLU B 1 34 ? -4.594 2.928 4.988 1 97.88 34 GLU B O 1
ATOM 880 N N . GLY B 1 35 ? -6.488 3.809 5.848 1 98.06 35 GLY B N 1
ATOM 881 C CA . GLY B 1 35 ? -6.594 4.805 4.789 1 98.06 35 GLY B CA 1
ATOM 882 C C . GLY B 1 35 ? -5.441 5.793 4.785 1 98.06 35 GLY B C 1
ATOM 883 O O . GLY B 1 35 ? -4.91 6.125 3.723 1 98.06 35 GLY B O 1
ATOM 884 N N . GLU B 1 36 ? -5.125 6.289 5.98 1 98.62 36 GLU B N 1
ATOM 885 C CA . GLU B 1 36 ? -3.975 7.176 6.133 1 98.62 36 GLU B CA 1
ATOM 886 C C . GLU B 1 36 ? -2.682 6.477 5.723 1 98.62 36 GLU B C 1
ATOM 888 O O . GLU B 1 36 ? -1.833 7.07 5.055 1 98.62 36 GLU B O 1
ATOM 893 N N . ALA B 1 37 ? -2.482 5.281 6.109 1 98.75 37 ALA B N 1
ATOM 894 C CA . ALA B 1 37 ? -1.29 4.496 5.797 1 98.75 37 ALA B CA 1
ATOM 895 C C . ALA B 1 37 ? -1.145 4.297 4.289 1 98.75 37 ALA B C 1
ATOM 897 O O . ALA B 1 37 ? -0.06 4.488 3.736 1 98.75 37 ALA B O 1
ATOM 898 N N . LEU B 1 38 ? -2.258 3.932 3.672 1 98.88 38 LEU B N 1
ATOM 899 C CA . LEU B 1 38 ? -2.232 3.736 2.227 1 98.88 38 LEU B CA 1
ATOM 900 C C . LEU B 1 38 ? -1.998 5.059 1.503 1 98.88 38 LEU B C 1
ATOM 902 O O . LEU B 1 38 ? -1.26 5.109 0.517 1 98.88 38 LEU B O 1
ATOM 906 N N . SER B 1 39 ? -2.637 6.133 1.962 1 98.75 39 SER B N 1
ATOM 907 C CA . SER B 1 39 ? -2.434 7.445 1.356 1 98.75 39 SER B CA 1
ATOM 908 C C . SER B 1 39 ? -0.983 7.898 1.49 1 98.75 39 SER B C 1
ATOM 910 O O . SER B 1 39 ? -0.398 8.414 0.536 1 98.75 39 SER B O 1
ATOM 912 N N . PHE B 1 40 ? -0.414 7.707 2.686 1 98.81 40 PHE B N 1
ATOM 913 C CA . PHE B 1 40 ? 0.996 8.016 2.896 1 98.81 40 PHE B CA 1
ATOM 914 C C . PHE B 1 40 ? 1.868 7.266 1.896 1 98.81 40 PHE B C 1
ATOM 916 O O . PHE B 1 40 ? 2.689 7.871 1.205 1 98.81 40 PHE B O 1
ATOM 923 N N . LEU B 1 41 ? 1.744 5.914 1.826 1 98.81 41 LEU B N 1
ATOM 924 C CA . LEU B 1 41 ? 2.594 5.086 0.978 1 98.81 41 LEU B CA 1
ATOM 925 C C . LEU B 1 41 ? 2.527 5.543 -0.474 1 98.81 41 LEU B C 1
ATOM 927 O O . LEU B 1 41 ? 3.562 5.742 -1.115 1 98.81 41 LEU B O 1
ATOM 931 N N . PHE B 1 42 ? 1.36 5.773 -0.996 1 98.75 42 PHE B N 1
ATOM 932 C CA . PHE B 1 42 ? 1.217 5.996 -2.43 1 98.75 42 PHE B CA 1
ATOM 933 C C . PHE B 1 42 ? 1.522 7.445 -2.787 1 98.75 42 PHE B C 1
ATOM 935 O O . PHE B 1 42 ? 2.006 7.73 -3.885 1 98.75 42 PHE B O 1
ATOM 942 N N . GLU B 1 43 ? 1.272 8.375 -1.834 1 98.31 43 GLU B N 1
ATOM 943 C CA . GLU B 1 43 ? 1.685 9.75 -2.104 1 98.31 43 GLU B CA 1
ATOM 944 C C . GLU B 1 43 ? 3.205 9.875 -2.121 1 98.31 43 GLU B C 1
ATOM 946 O O . GLU B 1 43 ? 3.748 10.82 -2.691 1 98.31 43 GLU B O 1
ATOM 951 N N . ASN B 1 44 ? 3.871 8.953 -1.497 1 98.5 44 ASN B N 1
ATOM 952 C CA . ASN B 1 44 ? 5.324 8.984 -1.39 1 98.5 44 ASN B CA 1
ATOM 953 C C . ASN B 1 44 ? 5.969 7.797 -2.105 1 98.5 44 ASN B C 1
ATOM 955 O O . ASN B 1 44 ? 7.141 7.496 -1.883 1 98.5 44 ASN B O 1
ATOM 959 N N . PHE B 1 45 ? 5.293 7.113 -2.879 1 98.44 45 PHE B N 1
ATOM 960 C CA . PHE B 1 45 ? 5.652 5.812 -3.43 1 98.44 45 PHE B CA 1
ATOM 961 C C . PHE B 1 45 ? 7.051 5.844 -4.035 1 98.44 45 PHE B C 1
ATOM 963 O O . PHE B 1 45 ? 7.91 5.039 -3.67 1 98.44 45 PHE B O 1
ATOM 970 N N . ASP B 1 46 ? 7.383 6.816 -4.871 1 97.19 46 ASP B N 1
ATOM 971 C CA . ASP B 1 46 ? 8.633 6.859 -5.625 1 97.19 46 ASP B CA 1
ATOM 972 C C . ASP B 1 46 ? 9.828 7.086 -4.699 1 97.19 46 ASP B C 1
ATOM 974 O O . ASP B 1 46 ? 10.945 6.688 -5.016 1 97.19 46 ASP B O 1
ATOM 978 N N . SER B 1 47 ? 9.562 7.742 -3.564 1 97.62 47 SER B N 1
ATOM 979 C CA . SER B 1 47 ? 10.664 8.094 -2.672 1 97.62 47 SER B CA 1
ATOM 980 C C . SER B 1 47 ? 10.906 6.992 -1.643 1 97.62 47 SER B C 1
ATOM 982 O O . SER B 1 47 ? 12.016 6.859 -1.121 1 97.62 47 SER B O 1
ATOM 984 N N . VAL B 1 48 ? 9.891 6.148 -1.401 1 98.25 48 VAL B N 1
ATOM 985 C CA . VAL B 1 48 ? 10.031 5.266 -0.247 1 98.25 48 VAL B CA 1
ATOM 986 C C . VAL B 1 48 ? 10.32 3.842 -0.716 1 98.25 48 VAL B C 1
ATOM 988 O O . VAL B 1 48 ? 10.719 2.988 0.08 1 98.25 48 VAL B O 1
ATOM 991 N N . ILE B 1 49 ? 10.148 3.58 -1.941 1 98.5 49 ILE B N 1
ATOM 992 C CA . ILE B 1 49 ? 10.414 2.236 -2.445 1 98.5 49 ILE B CA 1
ATOM 993 C C . ILE B 1 49 ? 11.898 2.09 -2.77 1 98.5 49 ILE B C 1
ATOM 995 O O . ILE B 1 49 ? 12.531 3.033 -3.252 1 98.5 49 ILE B O 1
ATOM 999 N N . ASP B 1 50 ? 12.477 0.944 -2.516 1 98.25 50 ASP B N 1
ATOM 1000 C CA . ASP B 1 50 ? 13.773 0.53 -3.049 1 98.25 50 ASP B CA 1
ATOM 1001 C C . ASP B 1 50 ? 13.625 -0.048 -4.457 1 98.25 50 ASP B C 1
ATOM 1003 O O . ASP B 1 50 ? 13.219 -1.199 -4.621 1 98.25 50 ASP B O 1
ATOM 1007 N N . GLU B 1 51 ? 14.023 0.7 -5.418 1 96.69 51 GLU B N 1
ATOM 1008 C CA . GLU B 1 51 ? 13.727 0.393 -6.812 1 96.69 51 GLU B CA 1
ATOM 1009 C C . GLU B 1 51 ? 14.281 -0.972 -7.211 1 96.69 51 GLU B C 1
ATOM 1011 O O . GLU B 1 51 ? 13.648 -1.714 -7.961 1 96.69 51 GLU B O 1
ATOM 1016 N N . ASP B 1 52 ? 15.492 -1.321 -6.758 1 96.69 52 ASP B N 1
ATOM 1017 C CA . ASP B 1 52 ? 16.094 -2.586 -7.156 1 96.69 52 ASP B CA 1
ATOM 1018 C C . ASP B 1 52 ? 15.328 -3.771 -6.578 1 96.69 52 ASP B C 1
ATOM 1020 O O . ASP B 1 52 ? 14.922 -4.672 -7.316 1 96.69 52 ASP B O 1
ATOM 1024 N N . THR B 1 53 ? 15.125 -3.742 -5.285 1 98.19 53 THR B N 1
ATOM 1025 C CA . THR B 1 53 ? 14.43 -4.859 -4.656 1 98.19 53 THR B CA 1
ATOM 1026 C C . THR B 1 53 ? 12.953 -4.875 -5.062 1 98.19 53 THR B C 1
ATOM 1028 O O . THR B 1 53 ? 12.367 -5.945 -5.242 1 98.19 53 THR B O 1
ATOM 1031 N N . PHE B 1 54 ? 12.383 -3.742 -5.227 1 98.44 54 PHE B N 1
ATOM 1032 C CA . PHE B 1 54 ? 10.992 -3.635 -5.664 1 98.44 54 PHE B CA 1
ATOM 1033 C C . PHE B 1 54 ? 10.805 -4.289 -7.027 1 98.44 54 PHE B C 1
ATOM 1035 O O . PHE B 1 54 ? 9.953 -5.164 -7.191 1 98.44 54 PHE B O 1
ATOM 1042 N N . GLY B 1 55 ? 11.648 -3.863 -7.977 1 98.12 55 GLY B N 1
ATOM 1043 C CA . GLY B 1 55 ? 11.547 -4.441 -9.312 1 98.12 55 GLY B CA 1
ATOM 1044 C C . GLY B 1 55 ? 11.758 -5.941 -9.328 1 98.12 55 GLY B C 1
ATOM 1045 O O . GLY B 1 55 ? 11.031 -6.672 -10 1 98.12 55 GLY B O 1
ATOM 1046 N N . HIS B 1 56 ? 12.828 -6.34 -8.617 1 98.56 56 HIS B N 1
ATOM 1047 C CA . HIS B 1 56 ? 13.156 -7.762 -8.562 1 98.56 56 HIS B CA 1
ATOM 1048 C C . HIS B 1 56 ? 12.008 -8.57 -7.977 1 98.56 56 HIS B C 1
ATOM 1050 O O . HIS B 1 56 ? 11.594 -9.578 -8.555 1 98.56 56 HIS B O 1
ATOM 1056 N N . ARG B 1 57 ? 11.391 -8.141 -6.867 1 98.38 57 ARG B N 1
ATOM 1057 C CA . ARG B 1 57 ? 10.32 -8.883 -6.207 1 98.38 57 ARG B CA 1
ATOM 1058 C C . ARG B 1 57 ? 9.039 -8.844 -7.035 1 98.38 57 ARG B C 1
ATOM 1060 O O . ARG B 1 57 ? 8.266 -9.805 -7.043 1 98.38 57 ARG B O 1
ATOM 1067 N N . LEU B 1 58 ? 8.773 -7.695 -7.656 1 98.44 58 LEU B N 1
ATOM 1068 C CA . LEU B 1 58 ? 7.594 -7.598 -8.508 1 98.44 58 LEU B CA 1
ATOM 1069 C C . LEU B 1 58 ? 7.672 -8.602 -9.656 1 98.44 58 LEU B C 1
ATOM 1071 O O . LEU B 1 58 ? 6.668 -9.227 -10.008 1 98.44 58 LEU B O 1
ATOM 1075 N N . ARG B 1 59 ? 8.836 -8.734 -10.273 1 98 59 ARG B N 1
ATOM 1076 C CA . ARG B 1 59 ? 9.031 -9.695 -11.359 1 98 59 ARG B CA 1
ATOM 1077 C C . ARG B 1 59 ? 8.75 -11.117 -10.883 1 98 59 ARG B C 1
ATOM 1079 O O . ARG B 1 59 ? 8.062 -11.883 -11.562 1 98 59 ARG B O 1
ATOM 1086 N N . ILE B 1 60 ? 9.281 -11.5 -9.773 1 97.44 60 ILE B N 1
ATOM 1087 C CA . ILE B 1 60 ? 9.039 -12.812 -9.188 1 97.44 60 ILE B CA 1
ATOM 1088 C C . ILE B 1 60 ? 7.551 -13 -8.93 1 97.44 60 ILE B C 1
ATOM 1090 O O . ILE B 1 60 ? 6.973 -14.023 -9.297 1 97.44 60 ILE B O 1
ATOM 1094 N N . PHE B 1 61 ? 6.883 -12.062 -8.305 1 97.88 61 PHE B N 1
ATOM 1095 C CA . PHE B 1 61 ? 5.457 -12.117 -8 1 97.88 61 PHE B CA 1
ATOM 1096 C C . PHE B 1 61 ? 4.641 -12.344 -9.273 1 97.88 61 PHE B C 1
ATOM 1098 O O . PHE B 1 61 ? 3.756 -13.195 -9.305 1 97.88 61 PHE B O 1
ATOM 1105 N N . ASN B 1 62 ? 4.949 -11.508 -10.273 1 97.19 62 ASN B N 1
ATOM 1106 C CA . ASN B 1 62 ? 4.203 -11.594 -11.523 1 97.19 62 ASN B CA 1
ATOM 1107 C C . ASN B 1 62 ? 4.387 -12.953 -12.195 1 97.19 62 ASN B C 1
ATOM 1109 O O . ASN B 1 62 ? 3.461 -13.469 -12.828 1 97.19 62 ASN B O 1
ATOM 1113 N N . SER B 1 63 ? 5.602 -13.469 -12.086 1 95.94 63 SER B N 1
ATOM 1114 C CA . SER B 1 63 ? 5.895 -14.75 -12.719 1 95.94 63 SER B CA 1
ATOM 1115 C C . SER B 1 63 ? 5.125 -15.883 -12.055 1 95.94 63 SER B C 1
ATOM 1117 O O . SER B 1 63 ? 4.824 -16.891 -12.695 1 95.94 63 SER B O 1
ATOM 1119 N N . GLU B 1 64 ? 4.746 -15.648 -10.852 1 95.31 64 GLU B N 1
ATOM 1120 C CA . GLU B 1 64 ? 4.098 -16.703 -10.078 1 95.31 64 GLU B CA 1
ATOM 1121 C C . GLU B 1 64 ? 2.592 -16.469 -9.977 1 95.31 64 GLU B C 1
ATOM 1123 O O . GLU B 1 64 ? 1.841 -17.375 -9.609 1 95.31 64 GLU B O 1
ATOM 1128 N N . LEU B 1 65 ? 2.102 -15.352 -10.359 1 94.88 65 LEU B N 1
ATOM 1129 C CA . LEU B 1 65 ? 0.74 -14.914 -10.07 1 94.88 65 LEU B CA 1
ATOM 1130 C C . LEU B 1 65 ? -0.278 -15.836 -10.734 1 94.88 65 LEU B C 1
ATOM 1132 O O . LEU B 1 65 ? -1.232 -16.281 -10.094 1 94.88 65 LEU B O 1
ATOM 1136 N N . GLU B 1 66 ? -0.022 -16.047 -12.078 1 89.94 66 GLU B N 1
ATOM 1137 C CA . GLU B 1 66 ? -0.959 -16.891 -12.805 1 89.94 66 GLU B CA 1
ATOM 1138 C C . GLU B 1 66 ? -1.025 -18.297 -12.195 1 89.94 66 GLU B C 1
ATOM 1140 O O . GLU B 1 66 ? -2.105 -18.875 -12.086 1 89.94 66 GLU B O 1
ATOM 1145 N N . ALA B 1 67 ? 0.112 -18.797 -11.789 1 90.88 67 ALA B N 1
ATOM 1146 C CA . ALA B 1 67 ? 0.158 -20.109 -11.164 1 90.88 67 ALA B CA 1
ATOM 1147 C C . ALA B 1 67 ? -0.531 -20.094 -9.797 1 90.88 67 ALA B C 1
ATOM 1149 O O . ALA B 1 67 ? -1.127 -21.094 -9.391 1 90.88 67 ALA B O 1
ATOM 1150 N N . ARG B 1 68 ? -0.524 -18.953 -9.18 1 92.38 68 ARG B N 1
ATOM 1151 C CA . ARG B 1 68 ? -1.113 -18.844 -7.848 1 92.38 68 ARG B CA 1
ATOM 1152 C C . ARG B 1 68 ? -2.605 -18.531 -7.934 1 92.38 68 ARG B C 1
ATOM 1154 O O . ARG B 1 68 ? -3.324 -18.656 -6.938 1 92.38 68 ARG B O 1
ATOM 1161 N N . LYS B 1 69 ? 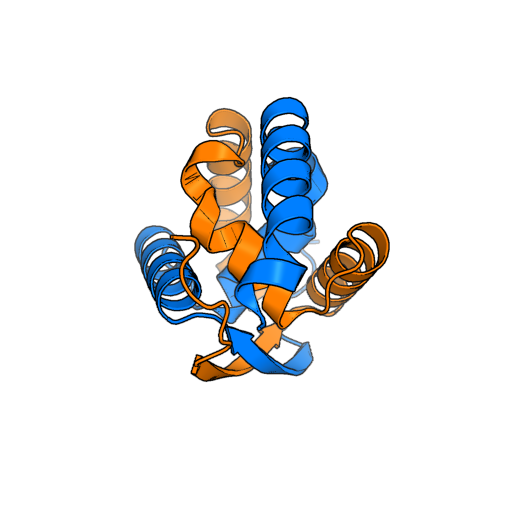-3.014 -18.234 -9.016 1 90.19 69 LYS B N 1
ATOM 1162 C CA . LYS B 1 69 ? -4.441 -17.969 -9.188 1 90.19 69 LYS B CA 1
ATOM 1163 C C . LYS B 1 69 ? -5.191 -19.266 -9.523 1 90.19 69 LYS B C 1
ATOM 1165 O O . LYS B 1 69 ? -6.414 -19.328 -9.383 1 90.19 69 LYS B O 1
ATOM 1170 N N . LYS B 1 70 ? -4.48 -20.188 -10.125 1 82.94 70 LYS B N 1
ATOM 1171 C CA . LYS B 1 70 ? -5.062 -21.469 -10.508 1 82.94 70 LYS B CA 1
ATOM 1172 C C . LYS B 1 70 ? -5.223 -22.391 -9.289 1 82.94 70 LYS B C 1
ATOM 1174 O O . LYS B 1 70 ? -4.438 -22.312 -8.344 1 82.94 70 LYS B O 1
#

Foldseek 3Di:
DPPDDDLDDDDDDDDDPVVVVVLVVQCVVVVHDSSRSVCVCVVCVVPPDDVVVVVVVVVVCVVCVVVVVD/DPDDDDLPDDDDDDDPPVVVVVLVVQCVVVVHDSSRSVCVCVVCVVPPDDVVVVVVVVVVCVVCVVVVVD

Sequence (140 aa):
MPKRFRLTRRFPCAMTEDGYRRLKRFSKEAGLDEGEALSFLFENFDSVIDEDTFGHRLRIFNSELEARKKMPKRFRLTRRFPCAMTEDGYRRLKRFSKEAGLDEGEALSFLFENFDSVIDEDTFGHRLRIFNSELEARKK

Radius of gyration: 14.74 Å; Cα contacts (8 Å, |Δi|>4): 183; chains: 2; bounding box: 30×51×29 Å

Nearest PDB structures (foldseek):
  8uk9-assembly1_A  TM=5.703E-01  e=5.735E+00  Tequatrovirus T4
  8uk9-assembly1_A  TM=5.704E-01  e=5.243E+00  Tequatrovirus T4
  2p81-assembly1_A  TM=5.170E-01  e=5.243E+00  Drosophila melanogaster

Solvent-accessible surface area (backbone atoms only — not comparable to full-atom values): 7356 Å² total; per-residue (Å²): 125,82,67,68,57,53,68,70,38,72,46,85,40,37,18,26,59,65,15,46,54,40,45,50,51,51,12,57,76,71,75,34,54,64,36,55,41,51,21,51,49,34,66,39,37,85,66,22,42,26,66,68,47,35,53,54,51,49,51,54,48,60,71,43,42,68,67,10,60,98,127,80,65,68,57,54,67,69,39,72,46,83,40,37,18,24,59,66,15,46,53,40,45,50,51,51,11,57,75,70,74,36,55,62,35,55,40,50,20,53,49,34,64,38,39,84,66,22,43,27,66,68,48,34,52,54,51,49,52,54,48,60,71,41,42,68,67,11,60,96

Organism: NCBI:txid1655543